Protein AF-A0A952DAV9-F1 (afdb_monomer_lite)

Structure (mmCIF, N/CA/C/O backbone):
data_AF-A0A952DAV9-F1
#
_entry.id   AF-A0A952DAV9-F1
#
loop_
_atom_site.group_PDB
_atom_site.id
_atom_site.type_symbol
_atom_site.label_atom_id
_atom_site.label_alt_id
_atom_site.label_comp_id
_atom_site.label_asym_id
_atom_site.label_entity_id
_atom_site.label_seq_id
_atom_site.pdbx_PDB_ins_code
_atom_site.Cartn_x
_atom_site.Cartn_y
_atom_site.Cartn_z
_atom_site.occupancy
_atom_site.B_iso_or_equiv
_atom_site.auth_seq_id
_atom_site.auth_comp_id
_atom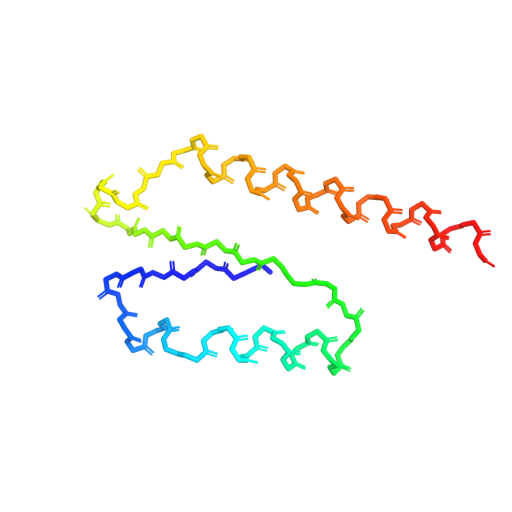_site.auth_asym_id
_atom_site.auth_atom_id
_atom_site.pdbx_PDB_model_num
ATOM 1 N N . LEU A 1 1 ? -1.673 -3.693 2.378 1.00 91.06 1 LEU A N 1
ATOM 2 C CA . LEU A 1 1 ? -0.971 -2.893 1.352 1.00 91.06 1 LEU A CA 1
ATOM 3 C C . LEU A 1 1 ? -0.756 -3.791 0.146 1.00 91.06 1 LEU A C 1
ATOM 5 O O . LEU A 1 1 ? -0.196 -4.865 0.322 1.00 91.06 1 LEU A O 1
ATOM 9 N N . ILE A 1 2 ? -1.246 -3.394 -1.025 1.00 95.25 2 ILE A N 1
ATOM 10 C CA . ILE A 1 2 ? -1.104 -4.141 -2.279 1.00 95.25 2 ILE A CA 1
ATOM 11 C C . ILE A 1 2 ? -0.028 -3.461 -3.128 1.00 95.25 2 ILE A C 1
ATOM 13 O O . ILE A 1 2 ? -0.088 -2.248 -3.330 1.00 95.25 2 ILE A O 1
ATOM 17 N N . ASN A 1 3 ? 0.932 -4.247 -3.619 1.00 94.31 3 ASN A N 1
ATOM 18 C CA . ASN A 1 3 ? 1.860 -3.829 -4.665 1.00 94.31 3 ASN A CA 1
ATOM 19 C C . ASN A 1 3 ? 1.460 -4.508 -5.980 1.00 94.31 3 ASN A C 1
ATOM 21 O O . ASN A 1 3 ? 1.660 -5.710 -6.133 1.00 94.31 3 ASN A O 1
ATOM 25 N N . SER A 1 4 ? 0.866 -3.743 -6.891 1.00 95.94 4 SER A N 1
ATOM 26 C CA . SER A 1 4 ? 0.481 -4.175 -8.234 1.00 95.94 4 SER A CA 1
ATOM 27 C C . SER A 1 4 ? 1.687 -4.121 -9.167 1.00 95.94 4 SER A C 1
ATOM 29 O O . SER A 1 4 ? 2.389 -3.109 -9.194 1.00 95.94 4 SER A O 1
ATOM 31 N N . ILE A 1 5 ? 1.907 -5.185 -9.945 1.00 95.88 5 ILE A N 1
ATOM 32 C CA . ILE A 1 5 ? 3.012 -5.285 -10.906 1.00 95.88 5 ILE A CA 1
ATOM 33 C C . ILE A 1 5 ? 2.489 -5.027 -12.314 1.00 95.88 5 ILE A C 1
ATOM 35 O O . ILE A 1 5 ? 1.809 -5.870 -12.897 1.00 95.88 5 ILE A O 1
ATOM 39 N N . LYS A 1 6 ? 2.842 -3.874 -12.881 1.00 92.81 6 LYS A N 1
ATOM 40 C CA . LYS A 1 6 ? 2.280 -3.401 -14.149 1.00 92.81 6 LYS A CA 1
ATOM 41 C C . LYS A 1 6 ? 2.479 -4.381 -15.310 1.00 92.81 6 LYS A C 1
ATOM 43 O O . LYS A 1 6 ? 1.548 -4.599 -16.081 1.00 92.81 6 LYS A O 1
ATOM 48 N N . SER A 1 7 ? 3.661 -4.985 -15.431 1.00 94.62 7 SER A N 1
ATOM 49 C CA . SER A 1 7 ? 3.963 -5.983 -16.469 1.00 94.62 7 SER A CA 1
ATOM 50 C C . SER A 1 7 ? 3.211 -7.307 -16.309 1.00 94.62 7 SER A C 1
ATOM 52 O O . SER A 1 7 ? 3.089 -8.052 -17.281 1.00 94.62 7 SER A O 1
ATOM 54 N N . CYS A 1 8 ? 2.672 -7.615 -15.126 1.00 94.56 8 CYS A N 1
ATOM 55 C CA . CYS A 1 8 ? 2.002 -8.883 -14.855 1.00 94.56 8 CYS A CA 1
ATOM 56 C C . CYS A 1 8 ? 0.484 -8.701 -14.767 1.00 94.56 8 CYS A C 1
ATOM 58 O O . CYS A 1 8 ? -0.106 -8.647 -13.687 1.00 94.56 8 CYS A O 1
ATOM 60 N N . ASN A 1 9 ? -0.173 -8.650 -15.928 1.00 92.25 9 ASN A N 1
ATOM 61 C CA .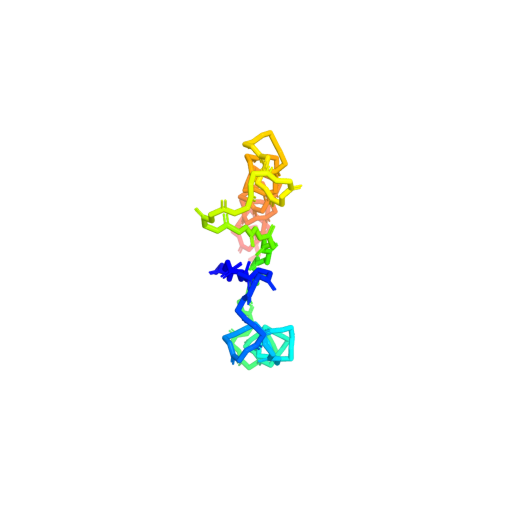 ASN A 1 9 ? -1.617 -8.425 -15.996 1.00 92.25 9 ASN A CA 1
ATOM 62 C C . ASN A 1 9 ? -2.426 -9.497 -15.244 1.00 92.25 9 ASN A C 1
ATOM 64 O O . ASN A 1 9 ? -3.379 -9.165 -14.554 1.00 92.25 9 ASN A O 1
ATOM 68 N N . SER A 1 10 ? -2.039 -10.773 -15.318 1.00 94.44 10 SER A N 1
ATOM 69 C CA . SER A 1 10 ? -2.741 -11.852 -14.604 1.00 94.44 10 SER A CA 1
ATOM 70 C C . SER A 1 10 ? -2.684 -11.698 -13.082 1.00 94.44 10 SER A C 1
ATOM 72 O O . SER A 1 10 ? -3.628 -12.078 -12.396 1.00 94.44 10 SER A O 1
ATOM 74 N N . PHE A 1 11 ? -1.603 -11.121 -12.556 1.00 94.31 11 PHE A N 1
ATOM 75 C CA . PHE A 1 11 ? -1.452 -10.834 -11.133 1.00 94.31 11 PHE A CA 1
ATOM 76 C C . PHE A 1 11 ? -2.199 -9.562 -10.715 1.00 94.31 11 PHE A C 1
ATOM 78 O O . PHE A 1 11 ? -2.832 -9.531 -9.659 1.00 94.31 11 PHE A O 1
ATOM 85 N N . SER A 1 12 ? -2.119 -8.513 -11.534 1.00 95.31 12 SER A N 1
ATOM 86 C CA . SER A 1 12 ? -2.688 -7.197 -11.232 1.00 95.31 12 SER A CA 1
ATOM 87 C C . SER A 1 12 ? -4.181 -7.076 -11.539 1.00 95.31 12 SER A C 1
ATOM 89 O O . SER A 1 12 ? -4.872 -6.241 -10.943 1.00 95.31 12 SER A O 1
ATOM 91 N N . ALA A 1 13 ? -4.708 -7.917 -12.429 1.00 96.00 13 ALA A N 1
ATOM 92 C CA . ALA A 1 13 ? -6.121 -7.938 -12.771 1.00 96.00 13 ALA A CA 1
ATOM 93 C C . ALA A 1 13 ? -6.980 -8.177 -11.522 1.00 96.00 13 ALA A C 1
ATOM 95 O O . ALA A 1 13 ? -6.795 -9.127 -10.767 1.00 96.00 13 ALA A O 1
ATOM 96 N N . GLY A 1 14 ? -7.942 -7.282 -11.295 1.00 95.88 14 GLY A N 1
ATOM 97 C CA . GLY A 1 14 ? -8.892 -7.397 -10.190 1.00 95.88 14 GLY A CA 1
ATOM 98 C C . GLY A 1 14 ? -8.377 -6.935 -8.824 1.00 95.88 14 GLY A C 1
ATOM 99 O O . GLY A 1 14 ? -9.179 -6.849 -7.897 1.00 95.88 14 GLY A O 1
ATOM 100 N N . GLN A 1 15 ? -7.107 -6.544 -8.672 1.00 97.12 15 GLN A N 1
ATOM 101 C CA . GLN A 1 15 ? -6.574 -6.114 -7.370 1.00 97.12 15 GLN A CA 1
ATOM 102 C C . GLN A 1 15 ? -7.303 -4.901 -6.775 1.00 97.12 15 GLN A C 1
ATOM 104 O O . GLN A 1 15 ? -7.530 -4.855 -5.568 1.00 97.12 15 GLN A O 1
ATOM 109 N N . LEU A 1 16 ? -7.744 -3.950 -7.606 1.00 95.44 16 LEU A N 1
ATOM 110 C CA . LEU A 1 16 ? -8.554 -2.812 -7.150 1.00 95.44 16 LEU A CA 1
ATOM 111 C C . LEU A 1 16 ? -9.942 -3.240 -6.645 1.00 95.44 16 LEU A C 1
ATOM 113 O O . LEU A 1 16 ? -10.458 -2.655 -5.695 1.00 95.44 16 LEU A O 1
ATOM 117 N N . MET A 1 17 ? -10.543 -4.266 -7.254 1.00 96.75 17 MET A N 1
ATOM 118 C CA . MET A 1 17 ? -11.811 -4.839 -6.785 1.00 96.75 17 MET A CA 1
ATOM 119 C C . MET A 1 17 ? -11.612 -5.585 -5.465 1.00 96.75 17 MET A C 1
ATOM 121 O O . MET A 1 17 ? -12.381 -5.385 -4.528 1.00 96.75 17 MET A O 1
ATOM 125 N N . ILE A 1 18 ? -10.546 -6.384 -5.371 1.00 95.81 18 ILE A N 1
ATOM 126 C CA . ILE A 1 18 ? -10.162 -7.094 -4.146 1.00 95.81 18 ILE A CA 1
ATOM 127 C C . ILE A 1 18 ? -9.936 -6.099 -3.004 1.00 95.81 18 ILE A C 1
ATOM 129 O O . ILE A 1 18 ? -10.465 -6.297 -1.916 1.00 95.81 18 ILE A O 1
ATOM 133 N N . MET A 1 19 ? -9.213 -5.004 -3.260 1.00 95.81 19 MET A N 1
ATOM 134 C CA . MET A 1 19 ? -8.976 -3.939 -2.285 1.00 95.81 19 MET A CA 1
ATOM 135 C C . MET A 1 19 ? -10.288 -3.397 -1.708 1.00 95.81 19 MET A C 1
ATOM 137 O O . MET A 1 19 ? -10.472 -3.417 -0.495 1.00 95.81 19 MET A O 1
ATOM 141 N N . ARG A 1 20 ? -11.216 -2.975 -2.578 1.00 96.00 20 ARG A N 1
ATOM 142 C CA . ARG A 1 20 ? -12.520 -2.425 -2.169 1.00 96.00 20 ARG A CA 1
ATOM 143 C C . ARG A 1 20 ? -13.332 -3.421 -1.349 1.00 96.00 20 ARG A C 1
ATOM 145 O O . ARG A 1 20 ? -13.970 -3.043 -0.370 1.00 96.00 20 ARG A O 1
ATOM 152 N N . GLU A 1 21 ? -13.309 -4.690 -1.741 1.00 97.12 21 GLU A N 1
ATOM 153 C CA . GLU A 1 21 ? -14.055 -5.729 -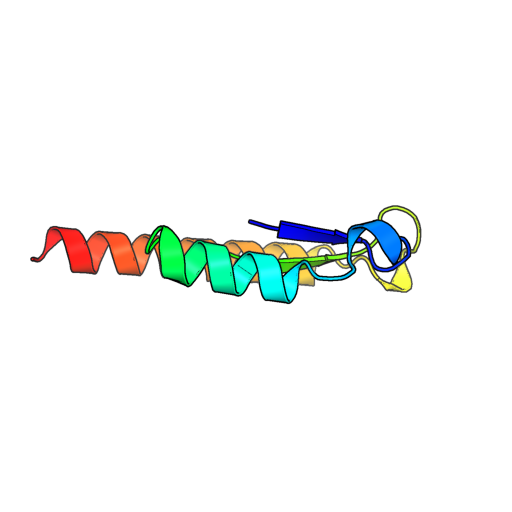1.038 1.00 97.12 21 GLU A CA 1
ATOM 154 C C . GLU A 1 21 ? -13.443 -6.045 0.335 1.00 97.12 21 GLU A C 1
ATOM 156 O O . GLU A 1 21 ? -14.181 -6.244 1.299 1.00 97.12 21 GLU A O 1
ATOM 161 N N . ILE A 1 22 ? -12.111 -6.033 0.461 1.00 96.19 22 ILE A N 1
ATOM 162 C CA . ILE A 1 22 ? -11.425 -6.175 1.753 1.00 96.19 22 ILE A CA 1
ATOM 163 C C . ILE A 1 22 ? -11.772 -5.002 2.673 1.00 96.19 22 ILE A C 1
ATOM 165 O O . ILE A 1 22 ? -12.154 -5.236 3.819 1.00 96.19 22 ILE A O 1
ATOM 169 N N . GLU A 1 23 ? -11.691 -3.762 2.180 1.00 95.62 23 GLU A N 1
ATOM 170 C CA . GLU A 1 23 ? -12.036 -2.573 2.971 1.00 95.62 23 GLU A CA 1
ATOM 171 C C . GLU A 1 23 ? -13.482 -2.633 3.471 1.00 95.62 23 GLU A C 1
ATOM 173 O O . GLU A 1 23 ? -13.742 -2.398 4.652 1.00 95.62 23 GLU A O 1
ATOM 178 N N . LYS A 1 24 ? -14.419 -3.032 2.602 1.00 97.19 24 LYS A N 1
ATOM 179 C CA . LYS A 1 24 ? -15.835 -3.191 2.952 1.00 97.19 24 LYS A CA 1
ATOM 180 C C . LYS A 1 24 ? -16.068 -4.289 3.992 1.00 97.19 24 LYS A C 1
ATOM 182 O O . LYS A 1 24 ? -16.860 -4.091 4.908 1.00 97.19 24 LYS A O 1
ATOM 187 N N . ARG A 1 25 ? -15.432 -5.457 3.838 1.00 97.44 25 ARG A N 1
ATOM 188 C CA . ARG A 1 25 ? -15.674 -6.627 4.703 1.00 97.44 25 ARG A CA 1
ATOM 189 C C . ARG A 1 25 ? -15.003 -6.516 6.061 1.00 97.44 25 ARG A C 1
ATOM 191 O O . ARG A 1 25 ? -15.606 -6.870 7.065 1.00 97.44 25 ARG A O 1
ATOM 198 N N . ALA A 1 26 ? -13.747 -6.088 6.080 1.00 95.38 26 ALA A N 1
ATOM 199 C CA . ALA A 1 26 ? -12.940 -6.073 7.292 1.00 95.38 26 ALA A CA 1
ATOM 200 C C . ALA A 1 26 ? -12.956 -4.708 7.997 1.00 95.38 26 ALA A C 1
ATOM 202 O O . ALA A 1 26 ? -12.488 -4.608 9.127 1.00 95.38 26 ALA A O 1
ATOM 203 N N . GLY A 1 27 ? -13.446 -3.646 7.345 1.00 93.38 27 GLY A N 1
ATOM 204 C CA . GLY A 1 27 ? -13.435 -2.288 7.898 1.00 93.38 27 GLY A CA 1
ATOM 205 C C . GLY A 1 27 ? -12.026 -1.716 8.099 1.00 93.38 27 GLY A C 1
ATOM 206 O O . GLY A 1 27 ? -11.865 -0.641 8.682 1.00 93.38 27 GLY A O 1
ATOM 207 N N . ILE A 1 28 ? -10.992 -2.416 7.633 1.00 92.50 28 ILE A N 1
ATOM 208 C CA . ILE A 1 28 ? -9.592 -1.999 7.708 1.00 92.50 28 ILE A CA 1
ATOM 209 C C . ILE A 1 28 ? -9.228 -1.209 6.449 1.00 92.50 28 ILE A C 1
ATOM 211 O O . ILE A 1 28 ? -9.671 -1.574 5.363 1.00 92.50 28 ILE A O 1
ATOM 215 N N . PRO A 1 29 ? -8.429 -0.139 6.564 1.00 94.25 29 PRO A N 1
ATOM 216 C CA . PRO A 1 29 ? -8.010 0.636 5.403 1.00 94.25 29 PRO A CA 1
ATOM 217 C C . PRO A 1 29 ? -6.941 -0.136 4.617 1.00 94.25 29 PRO A C 1
ATOM 219 O O . PRO A 1 29 ? -6.076 -0.785 5.216 1.00 94.25 29 PRO A O 1
ATOM 222 N N . VAL A 1 30 ? -6.967 -0.057 3.286 1.00 95.31 30 VAL A N 1
ATOM 223 C CA . VAL A 1 30 ? -6.010 -0.761 2.423 1.00 95.31 30 VAL A CA 1
ATOM 224 C C . VAL A 1 30 ? -5.278 0.223 1.512 1.00 95.31 30 VAL A C 1
ATOM 226 O O . VAL A 1 30 ? -5.875 0.994 0.775 1.00 95.31 30 VAL A O 1
ATOM 229 N N . GLY A 1 31 ? -3.945 0.179 1.534 1.00 94.19 31 GLY A N 1
ATOM 230 C CA . GLY A 1 31 ? -3.108 0.940 0.603 1.00 94.19 31 GLY A CA 1
ATOM 231 C C . GLY A 1 31 ? -2.879 0.211 -0.725 1.00 94.19 31 GLY A C 1
ATOM 232 O O . GLY A 1 31 ? -2.773 -1.020 -0.742 1.00 94.19 31 GLY A O 1
ATOM 233 N N . PHE A 1 32 ? -2.702 0.977 -1.804 1.00 95.44 32 PHE A N 1
ATOM 234 C CA . PHE A 1 32 ? -2.379 0.484 -3.147 1.00 95.44 32 PHE A CA 1
ATOM 235 C C . PHE A 1 32 ? -1.196 1.245 -3.755 1.00 95.44 32 PHE A C 1
ATOM 237 O O . PHE A 1 32 ? -1.159 2.480 -3.746 1.00 95.44 32 PHE A O 1
ATOM 244 N N . ILE A 1 33 ? -0.242 0.501 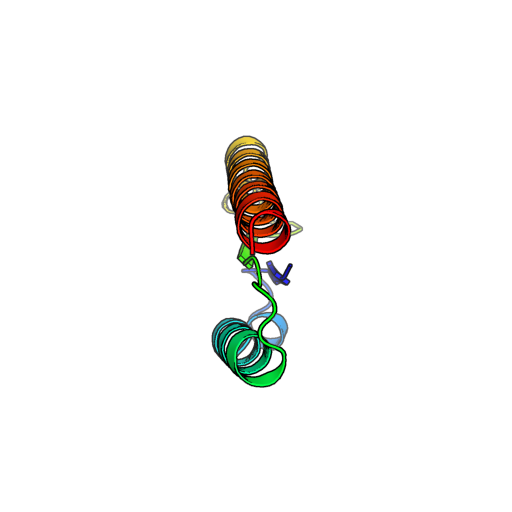-4.311 1.00 95.50 33 ILE A N 1
ATOM 245 C CA . ILE A 1 33 ? 0.912 1.020 -5.047 1.00 95.50 33 ILE A CA 1
ATOM 246 C C . ILE A 1 33 ? 1.026 0.226 -6.346 1.00 95.50 33 ILE A C 1
ATOM 248 O O . ILE A 1 33 ? 0.936 -0.997 -6.330 1.00 95.50 33 ILE A O 1
ATOM 252 N N . GLU A 1 34 ? 1.221 0.918 -7.465 1.00 93.88 34 GLU A N 1
ATOM 253 C CA . GLU A 1 34 ? 1.578 0.298 -8.743 1.00 93.88 34 GLU A CA 1
ATOM 254 C C . GLU A 1 34 ? 3.068 0.526 -9.002 1.00 93.88 34 GLU A C 1
ATOM 256 O O . GLU A 1 34 ? 3.556 1.653 -8.877 1.00 93.88 34 GLU A O 1
ATOM 261 N N . SER A 1 35 ? 3.778 -0.547 -9.337 1.00 94.56 35 SER A N 1
ATOM 262 C CA . SER A 1 35 ? 5.190 -0.525 -9.711 1.00 94.56 35 SER A CA 1
ATOM 263 C C . SER A 1 35 ? 5.500 -1.625 -10.729 1.00 94.56 35 SER A C 1
ATOM 265 O O . SER A 1 35 ? 4.603 -2.319 -11.210 1.00 94.56 35 SER A O 1
ATOM 267 N N . ASP A 1 36 ? 6.773 -1.780 -11.075 1.00 93.88 36 ASP A N 1
ATOM 268 C CA . ASP A 1 36 ? 7.270 -2.915 -11.843 1.00 93.88 36 ASP A CA 1
ATOM 269 C C . ASP A 1 36 ? 8.584 -3.423 -11.235 1.00 93.88 36 ASP A C 1
ATOM 271 O O . ASP A 1 36 ? 9.285 -2.674 -10.552 1.00 93.88 36 ASP A O 1
ATOM 275 N N . LEU A 1 37 ? 8.893 -4.703 -11.451 1.00 89.31 37 LEU A N 1
ATOM 276 C CA . LEU A 1 37 ? 10.092 -5.357 -10.920 1.00 89.31 37 LEU A CA 1
ATOM 277 C C . LEU A 1 37 ? 11.298 -5.199 -11.846 1.00 89.31 37 LEU A C 1
ATOM 279 O O . LEU A 1 37 ? 12.434 -5.244 -11.380 1.00 89.31 37 LEU A O 1
ATOM 283 N N . VAL A 1 38 ? 11.053 -5.062 -13.149 1.00 90.06 38 VAL A N 1
ATOM 284 C CA . VAL A 1 38 ? 12.098 -5.095 -14.181 1.00 90.06 38 VAL A CA 1
ATOM 285 C C . VAL A 1 38 ? 12.045 -3.895 -15.114 1.00 90.06 38 VAL A C 1
ATOM 287 O O . VAL A 1 38 ? 13.058 -3.577 -15.732 1.00 90.06 38 VAL A O 1
ATOM 290 N N . ASP A 1 39 ? 10.901 -3.210 -15.215 1.00 91.69 39 ASP A N 1
ATOM 291 C CA . ASP A 1 39 ? 10.778 -2.013 -16.044 1.00 91.69 39 ASP A CA 1
ATOM 292 C C . ASP A 1 39 ? 11.062 -0.730 -15.238 1.00 91.69 39 ASP A C 1
ATOM 294 O O . ASP A 1 39 ? 10.203 -0.265 -14.476 1.00 91.69 39 ASP A O 1
ATOM 298 N N . PRO A 1 40 ? 12.233 -0.090 -15.425 1.00 91.50 40 PRO A N 1
ATOM 299 C CA . PRO A 1 40 ? 12.599 1.107 -14.676 1.00 91.50 40 PRO A CA 1
ATOM 300 C C . PRO A 1 40 ? 11.690 2.302 -14.986 1.00 91.50 40 PRO A C 1
ATOM 302 O O . PRO A 1 40 ? 11.637 3.244 -14.202 1.00 91.50 40 PRO A O 1
ATOM 305 N N . ARG A 1 41 ? 10.935 2.281 -16.094 1.00 92.19 41 ARG A N 1
ATOM 306 C CA . ARG A 1 41 ? 9.992 3.359 -16.443 1.00 92.19 41 ARG A CA 1
ATOM 307 C C . ARG A 1 41 ? 8.794 3.404 -15.500 1.00 92.19 41 ARG A C 1
ATOM 309 O O . ARG A 1 41 ? 8.150 4.443 -15.375 1.00 92.19 41 ARG A O 1
ATOM 316 N N . TYR A 1 42 ? 8.494 2.286 -14.846 1.00 90.00 42 TYR A N 1
ATOM 317 C CA . TYR A 1 42 ? 7.373 2.147 -13.921 1.00 90.00 42 TYR A CA 1
ATOM 318 C C . TYR A 1 42 ? 7.817 2.042 -12.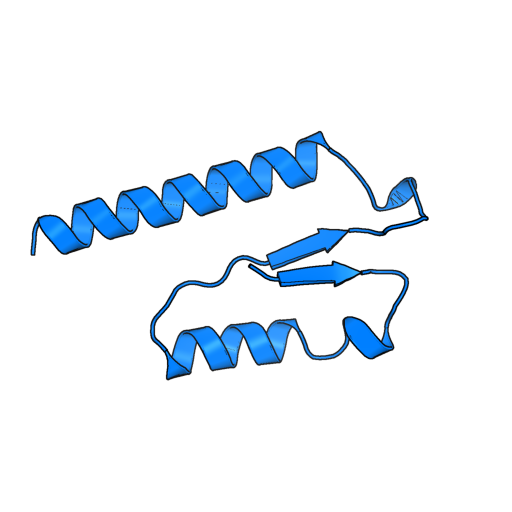458 1.00 90.00 42 TYR A C 1
ATOM 320 O O . TYR A 1 42 ? 6.975 1.922 -11.568 1.00 90.00 42 TYR A O 1
ATOM 328 N N . PHE A 1 43 ? 9.121 2.162 -12.191 1.00 93.06 43 PHE A N 1
ATOM 329 C CA . PHE A 1 43 ? 9.673 2.235 -10.845 1.00 93.06 43 PHE A CA 1
ATOM 330 C C . PHE A 1 43 ? 10.206 3.642 -10.544 1.00 93.06 43 PHE A C 1
ATOM 332 O O . PHE A 1 43 ? 11.086 4.162 -11.221 1.00 93.06 43 PHE A O 1
ATOM 339 N N . SER A 1 44 ? 9.700 4.259 -9.475 1.00 93.19 44 SER A N 1
ATOM 340 C CA . SER A 1 44 ? 10.239 5.511 -8.938 1.00 93.19 44 SER A CA 1
ATOM 341 C C . SER A 1 44 ? 10.261 5.444 -7.419 1.00 93.19 44 SER A C 1
ATOM 343 O O . SER A 1 44 ? 9.211 5.401 -6.774 1.00 93.19 44 SER A O 1
ATOM 345 N N . TYR A 1 45 ? 11.467 5.459 -6.846 1.00 93.75 45 TYR A N 1
ATOM 346 C CA . TYR A 1 45 ? 11.662 5.402 -5.398 1.00 93.75 45 TYR A CA 1
ATOM 347 C C . TYR A 1 45 ? 10.931 6.540 -4.678 1.00 93.75 45 TYR A C 1
ATOM 349 O O . TYR A 1 45 ? 10.237 6.300 -3.693 1.00 93.75 45 TYR A O 1
ATOM 357 N N . ALA A 1 46 ? 11.021 7.766 -5.204 1.00 95.50 46 ALA A N 1
ATOM 358 C CA . ALA A 1 46 ? 10.348 8.926 -4.625 1.00 95.50 46 ALA A CA 1
ATOM 359 C C . ALA A 1 46 ? 8.818 8.758 -4.615 1.00 95.50 46 ALA A C 1
ATOM 361 O O . ALA A 1 46 ? 8.178 9.022 -3.601 1.00 95.50 46 ALA A O 1
ATOM 362 N N . ASN A 1 47 ? 8.229 8.253 -5.707 1.00 92.44 47 ASN A N 1
ATOM 363 C CA . ASN A 1 47 ? 6.789 7.986 -5.777 1.00 92.44 47 ASN A CA 1
ATOM 364 C C . ASN A 1 47 ? 6.358 6.926 -4.747 1.00 92.44 47 ASN A C 1
ATOM 366 O O . ASN A 1 47 ? 5.386 7.128 -4.021 1.00 92.44 47 ASN A O 1
ATOM 370 N N . ILE A 1 48 ? 7.096 5.816 -4.651 1.00 94.94 48 ILE A N 1
ATOM 371 C CA . ILE A 1 48 ? 6.791 4.735 -3.703 1.00 94.94 48 ILE A CA 1
ATOM 372 C C . ILE A 1 48 ? 6.924 5.231 -2.259 1.00 94.94 48 ILE A C 1
ATOM 374 O O . ILE A 1 48 ? 6.005 5.033 -1.465 1.00 94.94 48 ILE A O 1
ATOM 378 N N . LYS A 1 49 ? 8.021 5.925 -1.930 1.00 95.94 49 LYS A N 1
ATOM 379 C CA . LYS A 1 49 ? 8.259 6.499 -0.599 1.00 95.94 49 LYS A CA 1
ATOM 380 C C . LYS A 1 49 ? 7.130 7.440 -0.186 1.00 95.94 49 LYS A C 1
ATOM 382 O O . LYS A 1 49 ? 6.560 7.251 0.882 1.00 95.94 49 LYS A O 1
ATOM 387 N N . ASN A 1 50 ? 6.742 8.371 -1.056 1.00 95.94 50 ASN A N 1
ATOM 388 C CA . ASN A 1 50 ? 5.675 9.327 -0.756 1.00 95.94 50 ASN A CA 1
ATOM 389 C C . ASN A 1 50 ? 4.332 8.623 -0.510 1.00 95.94 50 ASN A C 1
ATOM 391 O O . ASN A 1 50 ? 3.623 8.959 0.434 1.00 95.94 50 ASN A O 1
ATOM 395 N N . ARG A 1 51 ? 3.987 7.604 -1.312 1.00 95.44 51 ARG A N 1
ATOM 396 C CA . ARG A 1 51 ? 2.749 6.825 -1.120 1.00 95.44 51 ARG A CA 1
ATOM 397 C C . ARG A 1 51 ? 2.736 6.067 0.202 1.00 95.44 51 ARG A C 1
ATOM 399 O O . ARG A 1 51 ? 1.698 6.022 0.860 1.00 95.44 51 ARG A O 1
ATOM 406 N N . LEU A 1 52 ? 3.869 5.482 0.587 1.00 96.81 52 LEU A N 1
ATOM 407 C CA . LEU A 1 52 ? 4.021 4.811 1.876 1.00 96.81 52 LEU A CA 1
ATOM 408 C C . LEU A 1 52 ? 3.885 5.804 3.032 1.00 96.81 52 LEU A C 1
ATOM 410 O O . LEU A 1 52 ? 3.113 5.556 3.953 1.00 96.81 52 LEU A O 1
ATOM 414 N N . GLU A 1 53 ? 4.574 6.943 2.961 1.00 97.25 53 GLU A N 1
ATOM 415 C CA . GLU A 1 53 ? 4.513 7.988 3.987 1.00 97.25 53 GLU A CA 1
ATOM 416 C C . GLU A 1 53 ? 3.088 8.522 4.165 1.00 97.25 53 GLU A C 1
ATOM 418 O O . GLU A 1 53 ? 2.584 8.539 5.287 1.00 97.25 53 GLU A O 1
ATOM 423 N N . SER A 1 54 ? 2.393 8.861 3.074 1.00 96.38 54 SER A N 1
ATOM 424 C CA . SER A 1 54 ? 0.994 9.301 3.137 1.00 96.38 54 SER A CA 1
ATOM 425 C C . SER A 1 54 ? 0.067 8.224 3.708 1.00 96.38 54 SER A C 1
ATOM 427 O O . SER A 1 54 ? -0.820 8.530 4.504 1.00 96.38 54 SER A O 1
ATOM 429 N N . TYR A 1 55 ? 0.276 6.954 3.344 1.00 96.56 55 TYR A N 1
ATOM 430 C CA . TYR A 1 55 ? -0.515 5.848 3.881 1.00 96.56 55 TYR A CA 1
ATOM 431 C C . TYR A 1 55 ? -0.309 5.683 5.393 1.00 96.56 55 TYR A C 1
ATOM 433 O O . TYR A 1 55 ? -1.282 5.556 6.134 1.00 96.56 55 TYR A O 1
ATOM 441 N N . PHE A 1 56 ? 0.935 5.745 5.877 1.00 97.06 56 PHE A N 1
ATOM 442 C CA . PHE A 1 56 ? 1.220 5.650 7.309 1.00 97.06 56 PHE A CA 1
ATOM 443 C C . PHE A 1 56 ? 0.701 6.855 8.097 1.00 97.06 56 PHE A C 1
ATOM 445 O O . PHE A 1 56 ? 0.151 6.663 9.179 1.00 97.06 56 PHE A O 1
ATOM 452 N N . GLN A 1 57 ? 0.788 8.069 7.549 1.00 97.38 57 GLN A N 1
ATOM 453 C CA . GLN A 1 57 ? 0.200 9.264 8.167 1.00 97.38 57 GLN A CA 1
ATOM 454 C C . GLN A 1 57 ? -1.319 9.129 8.331 1.00 97.38 57 GLN A C 1
ATOM 456 O O . GLN A 1 57 ? -1.854 9.405 9.403 1.00 97.38 57 GLN A O 1
ATOM 461 N N . MET A 1 58 ? -2.015 8.642 7.300 1.00 96.25 58 MET A N 1
ATOM 462 C CA . MET A 1 58 ? -3.453 8.368 7.371 1.00 96.25 58 MET A CA 1
ATOM 463 C C . MET A 1 58 ? -3.781 7.310 8.439 1.00 96.25 58 MET A C 1
ATOM 465 O O . MET A 1 58 ? -4.742 7.475 9.193 1.00 96.25 58 MET A O 1
ATOM 469 N N . LEU A 1 59 ? -2.994 6.230 8.527 1.00 96.31 59 LEU A N 1
ATOM 470 C CA . LEU A 1 59 ? -3.177 5.205 9.560 1.00 96.31 59 LEU A CA 1
ATOM 471 C C . LEU A 1 59 ? -2.989 5.769 10.968 1.00 96.31 59 LEU A C 1
ATOM 473 O O . LEU A 1 59 ? -3.777 5.449 11.855 1.00 96.31 59 LEU A O 1
ATOM 477 N N . GLU A 1 60 ? -1.967 6.596 11.170 1.00 97.06 60 GLU A N 1
ATOM 478 C CA . GLU A 1 60 ? -1.689 7.213 12.464 1.00 97.06 60 GLU A CA 1
ATOM 479 C C . GLU A 1 60 ? -2.823 8.146 12.888 1.00 97.06 60 GLU A C 1
ATOM 481 O O . GLU A 1 60 ? -3.357 8.012 13.987 1.00 97.06 60 GLU A O 1
ATOM 486 N N . GLN A 1 61 ? -3.294 8.995 11.972 1.00 96.38 61 GLN A N 1
ATOM 487 C CA . GLN A 1 61 ? -4.439 9.864 12.228 1.00 96.38 61 GLN A CA 1
ATOM 488 C C . GLN A 1 61 ? -5.689 9.064 12.610 1.00 96.38 61 GLN A C 1
ATOM 490 O O . GLN A 1 61 ? -6.416 9.434 13.531 1.00 96.38 61 GLN A O 1
ATOM 495 N N . ARG A 1 62 ? -5.931 7.930 11.942 1.00 94.25 62 ARG A N 1
ATOM 496 C CA . ARG A 1 62 ? -7.050 7.045 12.277 1.00 94.25 62 ARG A CA 1
ATOM 497 C C . ARG A 1 62 ? -6.917 6.451 13.682 1.00 94.25 62 ARG A C 1
ATOM 499 O O . ARG A 1 62 ? -7.926 6.361 14.375 1.00 94.25 62 ARG A O 1
ATOM 506 N N . LYS A 1 63 ? -5.714 6.060 14.118 1.00 95.00 63 LYS A N 1
ATOM 507 C CA . LYS A 1 63 ? -5.497 5.580 15.495 1.00 95.00 63 LYS A CA 1
ATOM 508 C C . LYS A 1 63 ? -5.795 6.667 16.522 1.00 95.00 63 LYS A C 1
ATOM 510 O O . LYS A 1 63 ? -6.452 6.370 17.511 1.00 95.00 63 LYS A O 1
ATOM 515 N N . ILE A 1 64 ? -5.348 7.902 16.275 1.00 96.75 64 ILE A N 1
ATOM 516 C CA . ILE A 1 64 ? -5.604 9.043 17.167 1.00 96.75 64 ILE A CA 1
ATOM 517 C C . ILE A 1 64 ? -7.111 9.264 17.322 1.00 96.75 64 ILE A C 1
ATOM 519 O O . ILE A 1 64 ? -7.595 9.356 18.445 1.00 96.75 64 ILE A O 1
ATOM 523 N N . ILE A 1 65 ? -7.857 9.277 16.212 1.00 95.06 65 ILE A N 1
ATOM 524 C CA . ILE A 1 65 ? -9.319 9.444 16.228 1.00 95.06 65 ILE A CA 1
ATOM 525 C C . ILE A 1 65 ? -9.999 8.316 17.019 1.00 95.06 65 ILE A C 1
ATOM 527 O O . ILE A 1 65 ? -10.879 8.587 17.827 1.00 95.06 65 ILE A O 1
ATOM 531 N N . LEU A 1 66 ? -9.580 7.062 16.818 1.00 92.38 66 LEU A N 1
ATOM 532 C CA . LEU A 1 66 ? -10.151 5.909 17.525 1.00 92.38 66 LEU A CA 1
ATOM 533 C C . LEU A 1 66 ? -9.797 5.877 19.018 1.00 92.38 66 LEU A C 1
ATOM 535 O O . LEU A 1 66 ? -10.574 5.355 19.801 1.00 92.38 66 LEU A O 1
ATOM 539 N N . ALA A 1 67 ? -8.639 6.407 19.416 1.00 93.38 67 ALA A N 1
ATOM 540 C CA . ALA A 1 67 ? -8.232 6.484 20.820 1.00 93.38 67 ALA A CA 1
ATOM 541 C C . ALA A 1 67 ? -8.935 7.615 21.593 1.00 93.38 67 ALA A C 1
ATOM 543 O O . ALA A 1 67 ? -8.923 7.618 22.821 1.00 93.38 67 ALA A O 1
ATOM 544 N N . GLN A 1 68 ? -9.505 8.591 20.882 1.00 85.12 68 GLN A N 1
ATOM 545 C CA . GLN A 1 68 ? -10.282 9.698 21.449 1.00 85.12 68 GLN A CA 1
ATOM 546 C C . GLN A 1 68 ? -11.773 9.364 21.622 1.00 85.12 68 GLN A C 1
ATOM 548 O O . GLN A 1 68 ? -12.517 10.195 22.144 1.00 85.12 68 GLN A O 1
ATOM 553 N N . GLN A 1 69 ? -12.201 8.188 21.158 1.00 61.34 69 GLN A N 1
ATOM 554 C CA . GLN A 1 69 ? -13.584 7.718 21.138 1.00 61.34 69 GLN A CA 1
ATOM 555 C C . GLN A 1 69 ? -13.820 6.677 22.235 1.00 61.34 69 GLN A C 1
ATOM 557 O O . GLN A 1 69 ? -14.922 6.712 22.824 1.00 61.34 69 GLN A O 1
#

Radius of gyration: 14.31 Å; chains: 1; bounding box: 28×22×38 Å

Secondary structure (DSSP, 8-state):
-EEEETT-HHHHTTHHHHHHHHHHHH-----EEEE-SS-GGG--HHHHHHHHHHHHHHHHHHHHHHHT-

pLDDT: mean 94.16, std 4.55, range [61.34, 97.44]

Sequence (69 aa):
LINSIKSCNSFSAGQLMIMREIEKRAGIPVGFIESDLVDPRYFSYANIKNRLESYFQMLEQRKIILAQQ

Foldseek 3Di:
DDEAAPVDCVRNPCVVVVQVVCCVPVVDHDAYDYAHDPDVVRD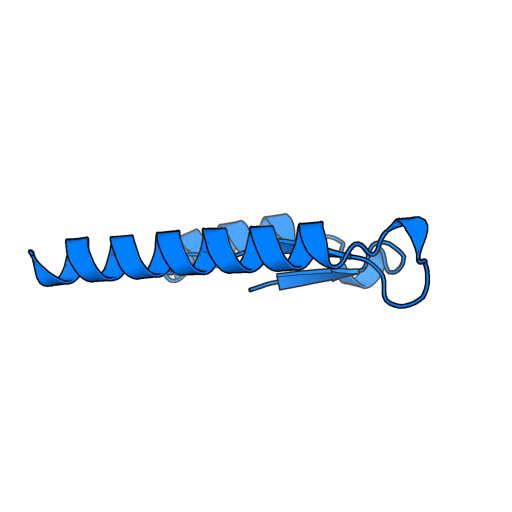DPVVVVVSVVVVVVVVVVVVVVVVVD